Protein AF-A0A5P1MTC7-F1 (afdb_monomer)

Radius of gyration: 17.08 Å; Cα contacts (8 Å, |Δi|>4): 201; chains: 1; bounding box: 35×36×54 Å

Mean predicted aligned error: 10.96 Å

pLDDT: mean 74.89, std 21.52, range [29.27, 97.56]

Organism: Escherichia coli (NCBI:txid562)

Solvent-accessible surface area (backbone atoms only — not comparable to full-atom values): 10337 Å² total; per-residue (Å²): 132,69,76,85,72,58,90,72,77,79,77,76,75,80,77,74,74,86,70,92,63,76,66,84,73,60,46,14,69,51,43,12,50,48,49,44,59,60,69,80,57,57,71,72,37,13,51,59,51,17,61,50,28,29,61,11,26,75,40,97,74,34,45,43,80,46,44,58,65,59,52,14,62,78,65,77,42,55,48,72,57,51,52,50,31,56,50,49,36,34,62,55,47,45,30,42,80,50,90,54,66,43,101,81,72,43,71,81,45,48,33,35,29,59,26,70,67,43,53,46,55,51,50,54,46,50,52,54,28,50,80,69,74,50,70,89,84,56,93,41,73,68,52,49,50,48,43,45,52,50,50,50,44,44,56,71,79,48,77,78,46,83,58,74,80,69,82,80,80,78,78,78,87,128

InterPro domains:
  IPR060237 Phage P1 replication protein RepL [PF26868] (1-170)

Sequence (174 aa):
MSILNSVSVTFNTSEYKNNTEYHKKIKGHQLSFFARHSGLISPSHSAIIAEFANLAGATDEYMIRRSYADMSEITGRSISTVRRAFAEATKCGMLVKQHQVANNNAQVCNVYRFTTQFLHFIHVAMEIGGKQGIKFANATKLVKQLISKVRYFFETGNPLFKLNKSPMFKMNSQ

Nearest PDB structures (foldseek):
  3r0a-assembly1_A  TM=6.588E-01  e=2.468E-02  Methanosarcina mazei
  6pln-assembly2_B  TM=6.270E-01  e=3.962E-02  Pyrococcus furiosus
  6xjf-assembly3_C  TM=6.478E-01  e=6.034E-02  Pyrococcus furiosus DSM 3638
  5jbr-assembly1_B  TM=4.635E-01  e=2.742E-02  Beutenbergia cavernae DSM 12333
  6kf9-assembly1_G  TM=4.627E-01  e=1.021E-01  Thermococcus kodakarensis KOD1

Secondary structure (DSSP, 8-state):
--GGG-S-----GGG-S--TTGGGG--HHHHHHHHHHS-SS-HHHHHHHHHHHHHHTTSTT-EEEE-HHHHHHHHTS-HHHHHHHHHHHHHTTSEEEE--B-TTS-B-SEEEEE-HHHHHHHHHHHHHHHHTT--TTS--HHHHHHHHHHHHHHHHTS----------------

Foldseek 3Di:
DDPLPPPPPPPPCVVVPDDPPLLPPQALQLQLLCLQQLPQDDNVLSNLVSQQSSVLRVDSQSKDWAALVVSCVSVVHDSVSNVVSVVSCVQFQQKDWDQDAPPVRDRPTTMIHGHPVNSVLSSVLVVVCVVVVHDSPDPDPVSSSSSNVSSVCCVPVPPPGPSPDDPDPPPDDD

Structure (mmCIF, N/CA/C/O backbone):
data_AF-A0A5P1MTC7-F1
#
_entry.id   AF-A0A5P1MTC7-F1
#
loop_
_atom_site.group_PDB
_atom_site.id
_atom_site.type_symbol
_atom_site.label_atom_id
_atom_site.label_alt_id
_atom_site.label_comp_id
_atom_site.label_asym_id
_atom_site.label_entity_id
_atom_site.label_seq_id
_atom_site.pdbx_PDB_ins_code
_atom_site.Cartn_x
_atom_site.Cartn_y
_atom_site.Cartn_z
_atom_site.occupancy
_atom_site.B_iso_or_equiv
_atom_site.auth_seq_id
_atom_site.auth_comp_id
_atom_site.auth_asym_id
_atom_site.auth_atom_id
_atom_site.pdbx_PDB_model_num
ATOM 1 N N . MET A 1 1 ? -15.343 11.404 27.668 1.00 31.69 1 MET A N 1
ATOM 2 C CA . MET A 1 1 ? -14.473 10.220 27.849 1.00 31.69 1 MET A CA 1
ATOM 3 C C . MET A 1 1 ? -14.049 9.693 26.485 1.00 31.69 1 MET A C 1
ATOM 5 O O . MET A 1 1 ? -14.903 9.500 25.632 1.00 31.69 1 MET A O 1
ATOM 9 N N . SER A 1 2 ? -12.745 9.528 26.257 1.00 36.81 2 SER A N 1
ATOM 10 C CA . SER A 1 2 ? -12.176 9.049 24.989 1.00 36.81 2 SER A CA 1
ATOM 11 C C . SER A 1 2 ? -12.550 7.582 24.754 1.00 36.81 2 SER A C 1
ATOM 13 O O . SER A 1 2 ? -12.081 6.706 25.475 1.00 36.81 2 SER A O 1
ATOM 15 N N . ILE A 1 3 ? -13.367 7.306 23.734 1.00 44.78 3 ILE A N 1
ATOM 16 C CA . ILE A 1 3 ? -13.768 5.947 23.314 1.00 44.78 3 ILE A CA 1
ATOM 17 C C . ILE A 1 3 ? -12.534 5.073 22.994 1.00 44.78 3 ILE A C 1
ATOM 19 O O . ILE A 1 3 ? -12.562 3.854 23.167 1.00 44.78 3 ILE A O 1
ATOM 23 N N . LEU A 1 4 ? -11.402 5.698 22.641 1.00 43.25 4 LEU A N 1
ATOM 24 C CA . LEU A 1 4 ? -10.121 5.029 22.395 1.00 43.25 4 LEU A CA 1
ATOM 25 C C . LEU A 1 4 ? -9.470 4.442 23.663 1.00 43.25 4 LEU A C 1
ATOM 27 O O . LEU A 1 4 ? -8.648 3.532 23.526 1.00 43.25 4 LEU A O 1
ATOM 31 N N . ASN A 1 5 ? -9.858 4.898 24.863 1.00 42.09 5 ASN A N 1
ATOM 32 C CA . ASN A 1 5 ? -9.338 4.410 26.151 1.00 42.09 5 ASN A CA 1
ATOM 33 C C . ASN A 1 5 ? -10.073 3.168 26.677 1.00 42.09 5 ASN A C 1
ATOM 35 O O . ASN A 1 5 ? -9.661 2.609 27.690 1.00 42.09 5 ASN A O 1
ATOM 39 N N . SER A 1 6 ? -11.141 2.710 26.014 1.00 37.47 6 SER A N 1
ATOM 40 C CA . SER A 1 6 ? -11.764 1.439 26.382 1.00 37.47 6 SER A CA 1
ATOM 41 C C . SER A 1 6 ? -10.861 0.278 25.937 1.00 37.47 6 SER A C 1
ATOM 43 O O . SER A 1 6 ? -10.507 0.118 24.761 1.00 37.47 6 SER A O 1
ATOM 45 N N . VAL A 1 7 ? -10.424 -0.495 26.928 1.00 41.28 7 VAL A N 1
ATOM 46 C CA . VAL A 1 7 ? -9.544 -1.674 26.830 1.00 41.28 7 VAL A CA 1
ATOM 47 C C . VAL A 1 7 ? -10.284 -2.888 26.233 1.00 41.28 7 VAL A C 1
ATOM 49 O O . VAL A 1 7 ? -9.708 -3.946 26.030 1.00 41.28 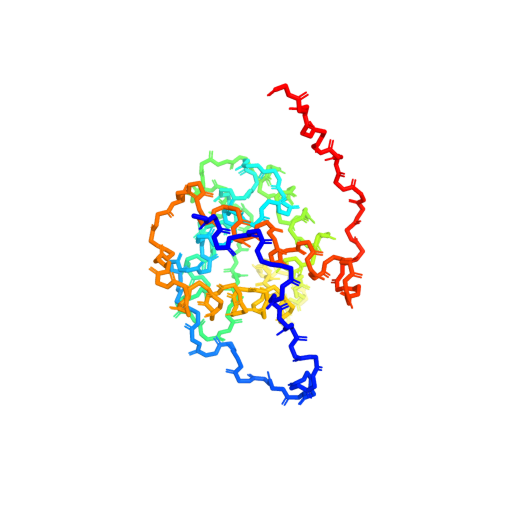7 VAL A O 1
ATOM 52 N N . SER A 1 8 ? -11.550 -2.730 25.859 1.00 39.06 8 SER A N 1
ATOM 53 C CA . SER A 1 8 ? -12.452 -3.801 25.442 1.00 39.06 8 SER A CA 1
ATOM 54 C C . SER A 1 8 ? -12.903 -3.661 23.984 1.00 39.06 8 SER A C 1
ATOM 56 O O . SER A 1 8 ? -14.081 -3.793 23.664 1.00 39.06 8 SER A O 1
ATOM 58 N N . VAL A 1 9 ? -11.965 -3.424 23.060 1.00 41.16 9 VAL A N 1
ATOM 59 C CA . VAL A 1 9 ? -12.200 -3.877 21.680 1.00 41.16 9 VAL A CA 1
ATOM 60 C C . VAL A 1 9 ? -11.910 -5.372 21.691 1.00 41.16 9 VAL A C 1
ATOM 62 O O . VAL A 1 9 ? -10.759 -5.784 21.596 1.00 41.16 9 VAL A O 1
ATOM 65 N N . THR A 1 10 ? -12.941 -6.184 21.911 1.00 37.94 10 THR A N 1
ATOM 66 C CA . THR A 1 10 ? -12.822 -7.642 21.863 1.00 37.94 10 THR A CA 1
ATOM 67 C C . THR A 1 10 ? -12.617 -8.050 20.409 1.00 37.94 10 THR A C 1
ATOM 69 O O . THR A 1 10 ? -13.547 -8.027 19.605 1.00 37.94 10 THR A O 1
ATOM 72 N N . PHE A 1 11 ? -11.378 -8.365 20.049 1.00 44.22 11 PHE A N 1
ATOM 73 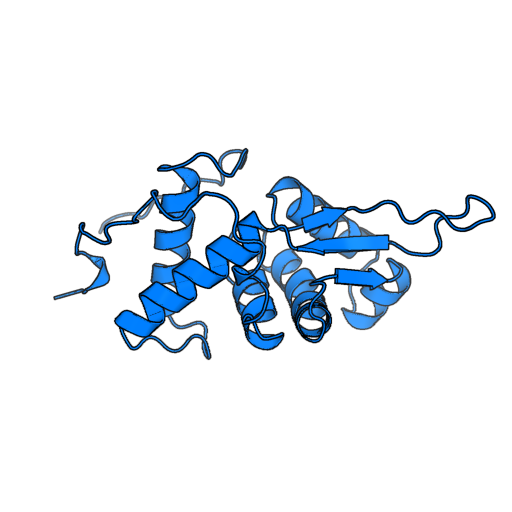C CA . PHE A 1 11 ? -11.039 -8.890 18.733 1.00 44.22 11 PHE A CA 1
ATOM 74 C C . PHE A 1 11 ? -11.400 -10.375 18.711 1.00 44.22 11 PHE A C 1
ATOM 76 O O . PHE A 1 11 ? -10.726 -11.192 19.339 1.00 44.22 11 PHE A O 1
ATOM 83 N N . ASN A 1 12 ? -12.508 -10.724 18.062 1.00 37.84 12 ASN A N 1
ATOM 84 C CA . ASN A 1 12 ? -13.019 -12.087 18.099 1.00 37.84 12 ASN A CA 1
ATOM 85 C C . ASN A 1 12 ? -12.238 -12.967 17.112 1.00 37.84 12 ASN A C 1
ATOM 87 O O . ASN A 1 12 ? -12.540 -12.979 15.926 1.00 37.84 12 ASN A O 1
ATOM 91 N N . THR A 1 13 ? -11.214 -13.678 17.596 1.00 42.62 13 THR A N 1
ATOM 92 C CA . THR A 1 13 ? -10.261 -14.476 16.796 1.00 42.62 13 THR A CA 1
ATOM 93 C C . THR A 1 13 ? -10.838 -15.748 16.156 1.00 42.62 13 THR A C 1
ATOM 95 O O . THR A 1 13 ? -10.126 -16.479 15.468 1.00 42.62 13 THR A O 1
ATOM 98 N N . SER A 1 14 ? -12.118 -16.046 16.372 1.00 38.94 14 SER A N 1
ATOM 99 C CA . SER A 1 14 ? -12.759 -17.312 15.996 1.00 38.94 14 SER A CA 1
ATOM 100 C C . SER A 1 14 ? -13.316 -17.357 14.566 1.00 38.94 14 SER A C 1
ATOM 102 O O . SER A 1 14 ? -13.457 -18.448 14.020 1.00 38.94 14 SER A O 1
ATOM 104 N N . GLU A 1 15 ? -13.524 -16.217 13.900 1.00 39.12 15 GLU A N 1
ATOM 105 C CA . GLU A 1 15 ? -13.929 -16.156 12.476 1.00 39.12 15 GLU A CA 1
ATOM 106 C C . GLU A 1 15 ? -12.750 -16.343 11.493 1.00 39.12 15 GLU A C 1
ATOM 108 O O . GLU A 1 15 ? -12.877 -16.188 10.282 1.00 39.12 15 GLU A O 1
ATOM 113 N N . TYR A 1 16 ? -11.567 -16.693 12.005 1.00 49.72 16 TYR A N 1
ATOM 114 C CA . TYR A 1 16 ? -10.282 -16.572 11.308 1.00 49.72 16 TYR A CA 1
ATOM 115 C C . TYR A 1 16 ? -9.959 -17.758 10.384 1.00 49.72 16 TYR A C 1
ATOM 117 O O . TYR A 1 16 ? -8.865 -17.830 9.819 1.00 49.72 16 TYR A O 1
ATOM 125 N N . LYS A 1 17 ? -10.891 -18.702 10.212 1.00 36.34 17 LYS A N 1
ATOM 126 C CA . LYS A 1 17 ? -10.721 -19.862 9.332 1.00 36.34 17 LYS A CA 1
ATOM 127 C C . LYS A 1 17 ? -11.484 -19.646 8.022 1.00 36.34 17 LYS A C 1
ATOM 129 O O . LYS A 1 17 ? -12.701 -19.738 7.989 1.00 36.34 17 LYS A O 1
ATOM 134 N N . ASN A 1 18 ? -10.725 -19.460 6.940 1.00 38.94 18 ASN A N 1
ATOM 135 C CA . ASN A 1 18 ? -11.135 -19.712 5.549 1.00 38.94 18 ASN A CA 1
ATOM 136 C C . ASN A 1 18 ? -12.100 -18.729 4.865 1.00 38.94 18 ASN A C 1
ATOM 138 O O . ASN A 1 18 ? -13.002 -19.178 4.170 1.00 38.94 18 ASN A O 1
ATOM 142 N N . ASN A 1 19 ? -11.879 -17.416 4.937 1.00 40.88 19 ASN A N 1
ATOM 143 C CA . ASN A 1 19 ? -12.666 -16.492 4.111 1.00 40.88 19 ASN A CA 1
ATOM 144 C C . ASN A 1 19 ? -11.799 -15.706 3.120 1.00 40.88 19 ASN A C 1
ATOM 146 O O . ASN A 1 19 ? -11.304 -14.612 3.380 1.00 40.88 19 ASN A O 1
ATOM 150 N N . THR A 1 20 ? -11.688 -16.273 1.920 1.00 49.16 20 THR A N 1
ATOM 151 C CA . THR A 1 20 ? -11.269 -15.623 0.665 1.00 49.16 20 THR A CA 1
ATOM 152 C C . THR A 1 20 ? -12.225 -14.511 0.197 1.00 49.16 20 THR A C 1
ATOM 154 O O . THR A 1 20 ? -12.017 -13.926 -0.864 1.00 49.16 20 THR A O 1
ATOM 157 N N . GLU A 1 21 ? -13.280 -14.195 0.958 1.00 51.03 21 GLU A N 1
ATOM 158 C CA . GLU A 1 21 ? -14.317 -13.227 0.575 1.00 51.03 21 GLU A CA 1
ATOM 159 C C . GLU A 1 21 ? -14.154 -11.815 1.157 1.00 51.03 21 GLU A C 1
ATOM 161 O O . GLU A 1 21 ? -14.746 -10.876 0.619 1.00 51.03 21 GLU A O 1
ATOM 166 N N . TYR A 1 22 ? -13.320 -11.603 2.185 1.00 52.34 22 TYR A N 1
ATOM 167 C CA . TYR A 1 22 ? -13.174 -10.274 2.815 1.00 52.34 22 TYR A CA 1
ATOM 168 C C . TYR A 1 22 ? -12.593 -9.205 1.880 1.00 5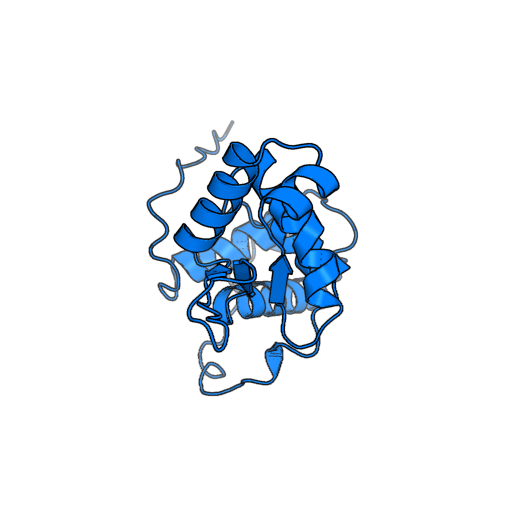2.34 22 TYR A C 1
ATOM 170 O O . TYR A 1 22 ? -12.693 -8.007 2.146 1.00 52.34 22 TYR A O 1
ATOM 178 N N . HIS A 1 23 ? -11.981 -9.637 0.779 1.00 53.94 23 HIS A N 1
ATOM 179 C CA . HIS A 1 23 ? -11.323 -8.764 -0.180 1.00 53.94 23 HIS A CA 1
ATOM 180 C C . HIS A 1 23 ? -12.343 -7.973 -1.007 1.00 53.94 23 HIS A C 1
ATOM 182 O O . HIS A 1 23 ? -12.056 -6.846 -1.353 1.00 53.94 23 HIS A O 1
ATOM 188 N N . LYS A 1 24 ? -13.570 -8.460 -1.245 1.00 55.94 24 LYS A N 1
ATOM 189 C CA . LYS A 1 24 ? -14.509 -7.868 -2.229 1.00 55.94 24 LYS A CA 1
ATOM 190 C C . LYS A 1 24 ? -15.146 -6.513 -1.845 1.00 55.94 24 LYS A C 1
ATOM 192 O O . LYS A 1 24 ? -16.137 -6.109 -2.447 1.00 55.94 24 LYS A O 1
ATOM 197 N N . LYS A 1 25 ? -14.649 -5.803 -0.824 1.00 73.50 25 LYS A N 1
ATOM 198 C CA . LYS A 1 25 ? -15.281 -4.566 -0.306 1.00 73.50 25 LYS A CA 1
ATOM 199 C C . LYS A 1 25 ? -14.345 -3.370 -0.106 1.00 73.50 25 LYS A C 1
ATOM 201 O O . LYS A 1 25 ? -14.836 -2.304 0.264 1.00 73.50 25 LYS A O 1
ATOM 206 N N . ILE A 1 26 ? -13.036 -3.499 -0.344 1.00 85.75 26 ILE A N 1
ATOM 207 C CA . ILE A 1 26 ? -12.096 -2.380 -0.157 1.00 85.75 26 ILE A CA 1
ATOM 208 C C . ILE A 1 26 ? -11.965 -1.615 -1.473 1.00 85.75 26 ILE A C 1
ATOM 210 O O . ILE A 1 26 ? -11.396 -2.113 -2.442 1.00 85.75 26 ILE A O 1
ATOM 214 N N . LYS A 1 27 ? -12.472 -0.383 -1.508 1.00 88.50 27 LYS A N 1
ATOM 215 C CA . LYS A 1 27 ? -12.374 0.494 -2.683 1.00 88.50 27 LYS A CA 1
ATOM 216 C C . LYS A 1 27 ? -10.942 1.014 -2.858 1.00 88.50 27 LYS A C 1
ATOM 218 O O . LYS A 1 27 ? -10.241 1.222 -1.869 1.00 88.50 27 LYS A O 1
ATOM 223 N N . GLY A 1 28 ? -10.546 1.334 -4.093 1.00 89.56 28 GLY A N 1
ATOM 224 C CA . GLY A 1 28 ? -9.228 1.910 -4.417 1.00 89.56 28 GLY A CA 1
ATOM 225 C C . GLY A 1 28 ? -8.784 3.044 -3.487 1.00 89.56 28 GLY A C 1
ATOM 226 O O . GLY A 1 28 ? -7.713 2.965 -2.885 1.00 89.56 28 GLY A O 1
ATOM 227 N N . HIS A 1 29 ? -9.639 4.044 -3.259 1.00 89.69 29 HIS A N 1
ATOM 228 C CA . HIS A 1 29 ? -9.301 5.160 -2.367 1.00 89.69 29 HIS A CA 1
ATOM 229 C C . HIS A 1 29 ? -9.079 4.725 -0.908 1.00 89.69 29 HIS A C 1
ATOM 231 O O . HIS A 1 29 ? -8.246 5.304 -0.217 1.00 89.69 29 HIS A O 1
ATOM 237 N N . GLN A 1 30 ? -9.781 3.688 -0.434 1.00 90.94 30 GLN A N 1
ATOM 238 C CA . GLN A 1 30 ? -9.589 3.134 0.909 1.00 90.94 30 GLN A CA 1
ATOM 2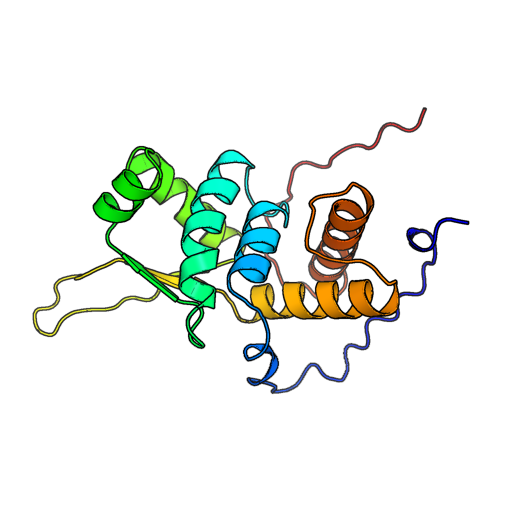39 C C . GLN A 1 30 ? -8.251 2.402 0.981 1.00 90.94 30 GLN A C 1
ATOM 241 O O . GLN A 1 30 ? -7.459 2.654 1.885 1.00 90.94 30 GLN A O 1
ATOM 246 N N . LEU A 1 31 ? -7.953 1.557 -0.008 1.00 92.69 31 LEU A N 1
ATOM 247 C CA . LEU A 1 31 ? -6.671 0.863 -0.078 1.00 92.69 31 LEU A CA 1
ATOM 248 C C . LEU A 1 31 ? -5.499 1.857 -0.128 1.00 92.69 31 LEU A C 1
ATOM 250 O O . LEU A 1 31 ? -4.528 1.704 0.611 1.00 92.69 31 LEU A O 1
ATOM 254 N N . SER A 1 32 ? -5.624 2.913 -0.935 1.00 94.06 32 SER A N 1
ATOM 255 C CA . SER A 1 32 ? -4.658 4.012 -1.017 1.00 94.06 32 SER A CA 1
ATOM 256 C C . SER A 1 32 ? -4.472 4.721 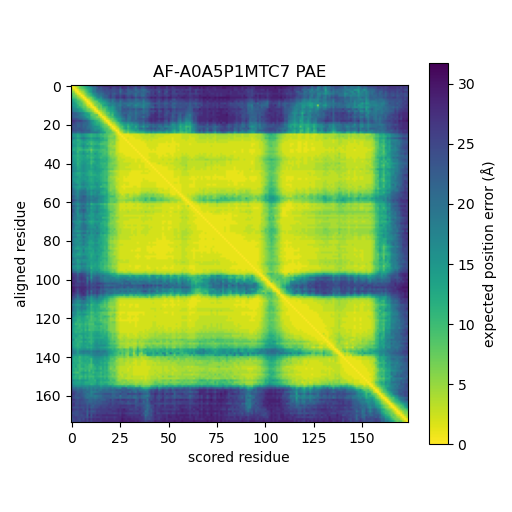0.322 1.00 94.06 32 SER A C 1
ATOM 258 O O . SER A 1 32 ? -3.343 4.876 0.796 1.00 94.06 32 SER A O 1
ATOM 260 N N . PHE A 1 33 ? -5.574 5.067 0.990 1.00 93.25 33 PHE A N 1
ATOM 261 C CA . PHE A 1 33 ? -5.550 5.711 2.297 1.00 93.25 33 PHE A CA 1
ATOM 262 C C . PHE A 1 33 ? -4.802 4.873 3.343 1.00 93.25 33 PHE A C 1
ATOM 264 O O . PHE A 1 33 ? -3.938 5.380 4.063 1.00 93.25 33 PHE A O 1
ATOM 271 N N . PHE A 1 34 ? -5.084 3.573 3.412 1.00 93.75 34 PHE A N 1
ATOM 272 C CA . PHE A 1 34 ? -4.416 2.682 4.358 1.00 93.75 34 PHE A CA 1
ATOM 273 C C . PHE A 1 34 ? -2.958 2.399 3.979 1.00 93.75 34 PHE A C 1
ATOM 275 O O . PHE A 1 34 ? -2.100 2.385 4.864 1.00 93.75 34 PHE A O 1
ATOM 282 N N . ALA A 1 35 ? -2.630 2.259 2.693 1.00 94.44 35 ALA A N 1
ATOM 283 C CA . ALA A 1 35 ? -1.240 2.172 2.241 1.00 94.44 35 ALA A CA 1
ATOM 284 C C . ALA A 1 35 ? -0.439 3.415 2.667 1.00 94.44 35 ALA A C 1
ATOM 286 O O . ALA A 1 35 ? 0.679 3.290 3.170 1.00 94.44 35 ALA A O 1
ATOM 287 N N . ARG A 1 36 ? -1.049 4.604 2.573 1.00 94.75 36 ARG A N 1
ATOM 288 C CA . ARG A 1 36 ? -0.457 5.887 2.974 1.00 94.75 36 ARG A CA 1
ATOM 289 C C . ARG A 1 36 ? -0.242 6.009 4.483 1.00 94.75 36 ARG A C 1
ATOM 291 O O . ARG A 1 36 ? 0.787 6.543 4.908 1.00 94.75 36 ARG A O 1
ATOM 298 N N . HIS A 1 37 ? -1.217 5.562 5.279 1.00 92.50 37 HIS A N 1
ATOM 299 C CA . HIS A 1 37 ? -1.333 5.908 6.702 1.00 92.50 37 HIS A CA 1
ATOM 300 C C . HIS A 1 37 ? -1.167 4.744 7.686 1.00 92.50 37 HIS A C 1
ATOM 302 O O . HIS A 1 37 ? -1.191 4.985 8.889 1.00 92.50 37 HIS A O 1
ATOM 308 N N . SER A 1 38 ? -0.934 3.516 7.216 1.00 90.06 38 SER A N 1
ATOM 309 C CA . SER A 1 38 ? -0.671 2.342 8.071 1.00 90.06 38 SER A CA 1
ATOM 310 C C . SER A 1 38 ? 0.535 2.508 9.007 1.00 90.06 38 SER A C 1
ATOM 312 O O . SER A 1 38 ? 0.624 1.851 10.042 1.00 90.06 38 SER A O 1
ATOM 314 N N . GLY A 1 39 ? 1.490 3.368 8.642 1.00 89.56 39 GLY A N 1
ATOM 315 C CA . GLY A 1 39 ? 2.736 3.572 9.382 1.00 89.56 39 GLY A CA 1
ATOM 316 C C . GLY A 1 39 ? 3.722 2.402 9.279 1.00 89.56 39 GLY A C 1
ATOM 317 O O . GLY A 1 39 ? 4.704 2.387 10.018 1.00 89.56 39 GLY A O 1
ATOM 318 N N . LEU A 1 40 ? 3.462 1.419 8.408 1.00 88.75 40 LEU A N 1
ATOM 319 C CA . LEU A 1 40 ? 4.315 0.236 8.225 1.00 88.75 40 LEU A CA 1
ATOM 320 C C . LEU A 1 40 ? 5.641 0.552 7.524 1.00 88.75 40 LEU A C 1
ATOM 322 O O . LEU A 1 40 ? 6.615 -0.169 7.715 1.00 88.75 40 LEU A O 1
ATOM 326 N N . ILE A 1 41 ? 5.658 1.605 6.705 1.00 92.69 41 ILE A N 1
ATOM 327 C CA . ILE A 1 41 ? 6.822 2.068 5.945 1.00 92.69 41 ILE A CA 1
ATOM 328 C C . ILE A 1 41 ? 6.944 3.592 6.037 1.00 92.69 41 ILE A C 1
ATOM 330 O O . ILE A 1 41 ? 5.997 4.273 6.447 1.00 92.69 41 ILE A O 1
ATOM 334 N N . SER A 1 42 ? 8.102 4.134 5.651 1.00 92.69 42 SER A N 1
ATOM 335 C CA . SER A 1 42 ? 8.361 5.582 5.718 1.00 92.69 42 SER A CA 1
ATOM 336 C C . SER A 1 42 ? 7.313 6.429 4.964 1.00 92.69 42 SER A C 1
ATOM 338 O O . SER A 1 42 ? 6.776 5.979 3.947 1.00 92.69 42 SER A O 1
ATOM 340 N N . PRO A 1 43 ? 7.036 7.682 5.386 1.00 92.25 43 PRO A N 1
ATOM 341 C CA . PRO A 1 43 ? 6.060 8.538 4.708 1.00 92.25 43 PRO A CA 1
ATOM 342 C C . PRO A 1 43 ? 6.371 8.808 3.233 1.00 92.25 43 PRO A C 1
ATOM 344 O O . PRO A 1 43 ? 5.459 9.022 2.446 1.00 92.25 43 PRO A O 1
ATOM 347 N N . SER A 1 44 ? 7.633 8.826 2.809 1.00 93.62 44 SER A N 1
ATOM 348 C CA . SER A 1 44 ? 7.959 8.994 1.388 1.00 93.62 44 SER A CA 1
ATOM 349 C C . SER A 1 44 ? 7.598 7.739 0.589 1.00 93.62 44 SER A C 1
ATOM 351 O O . SER A 1 44 ? 6.942 7.834 -0.447 1.00 93.62 44 SER A O 1
ATOM 353 N N . HIS A 1 45 ? 7.955 6.557 1.096 1.00 96.31 45 HIS A N 1
ATOM 354 C CA . HIS A 1 45 ? 7.656 5.284 0.443 1.00 96.31 45 HIS A CA 1
ATOM 355 C C . HIS A 1 45 ? 6.161 4.955 0.474 1.00 96.31 45 HIS A C 1
ATOM 357 O O . HIS A 1 45 ? 5.628 4.468 -0.520 1.00 96.31 45 HIS A O 1
ATOM 363 N N . SER A 1 46 ? 5.454 5.299 1.553 1.00 95.69 46 SER A N 1
ATOM 364 C CA . SER A 1 46 ? 4.003 5.114 1.638 1.00 95.69 46 SER A CA 1
ATOM 365 C C . SER A 1 46 ? 3.247 5.947 0.605 1.00 95.69 46 SER A C 1
ATOM 367 O O . SER A 1 46 ? 2.199 5.516 0.140 1.00 95.69 46 SER A O 1
ATOM 369 N N . ALA A 1 47 ? 3.781 7.110 0.204 1.00 95.06 47 ALA A N 1
ATOM 370 C CA . ALA A 1 47 ? 3.203 7.929 -0.866 1.00 95.06 47 ALA A CA 1
ATOM 371 C C . ALA A 1 47 ? 3.227 7.187 -2.206 1.00 95.06 47 ALA A C 1
ATOM 373 O O . ALA A 1 47 ? 2.224 7.145 -2.906 1.00 95.06 47 ALA A O 1
ATOM 374 N N . ILE A 1 48 ? 4.369 6.565 -2.517 1.00 97.06 48 ILE A N 1
ATOM 375 C CA . ILE A 1 48 ? 4.575 5.799 -3.750 1.00 97.06 48 ILE A CA 1
ATOM 376 C C . ILE A 1 48 ? 3.601 4.621 -3.789 1.00 97.06 48 ILE A C 1
ATOM 378 O O . ILE A 1 48 ? 2.910 4.433 -4.782 1.00 97.06 48 ILE A O 1
ATOM 382 N N . ILE A 1 49 ? 3.502 3.846 -2.703 1.00 97.44 49 ILE A N 1
ATOM 383 C CA . ILE A 1 49 ? 2.593 2.691 -2.670 1.00 97.44 49 ILE A CA 1
ATOM 384 C C . ILE A 1 49 ? 1.125 3.128 -2.735 1.00 97.44 49 ILE A C 1
ATOM 386 O O . ILE A 1 49 ? 0.336 2.469 -3.405 1.00 97.44 49 ILE A O 1
ATOM 390 N N . ALA A 1 50 ? 0.757 4.238 -2.089 1.00 95.50 50 ALA A N 1
ATOM 391 C CA . ALA A 1 50 ? -0.609 4.759 -2.102 1.00 95.50 50 ALA A CA 1
ATOM 392 C C . ALA A 1 50 ? -1.099 5.134 -3.511 1.00 95.50 50 ALA A C 1
ATOM 394 O O . ALA A 1 50 ? -2.274 4.916 -3.817 1.00 95.50 50 ALA A O 1
ATOM 395 N N . GLU A 1 51 ? -0.210 5.634 -4.371 1.00 94.69 51 GLU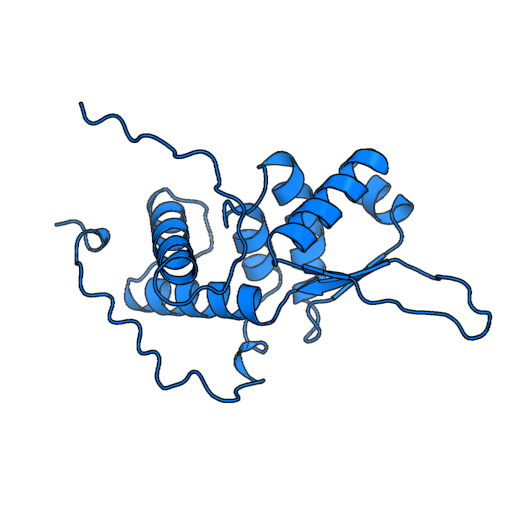 A N 1
ATOM 396 C CA . GLU A 1 51 ? -0.534 5.953 -5.766 1.00 94.69 51 GLU A CA 1
ATOM 397 C C . GLU A 1 51 ? -1.004 4.699 -6.520 1.00 94.69 51 GLU A C 1
ATOM 399 O O . GLU A 1 51 ? -2.089 4.651 -7.100 1.00 94.69 51 GLU A O 1
ATOM 404 N N . PHE A 1 52 ? -0.235 3.613 -6.413 1.00 94.62 52 PHE A N 1
ATOM 405 C CA . PHE A 1 52 ? -0.554 2.352 -7.087 1.00 94.62 52 PHE A CA 1
ATOM 406 C C . PHE A 1 52 ? -1.655 1.550 -6.390 1.00 94.62 52 PHE A C 1
ATOM 408 O O . PHE A 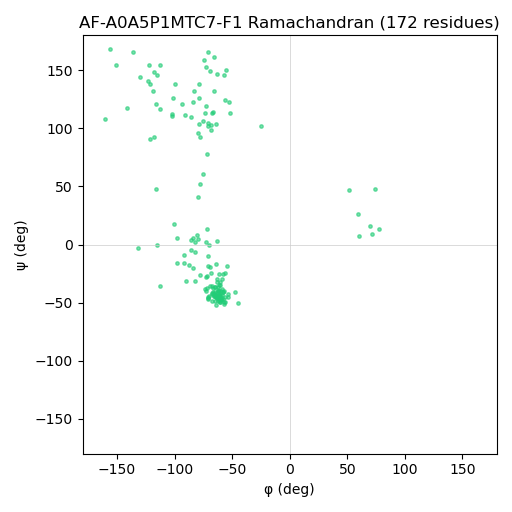1 52 ? -2.369 0.791 -7.040 1.00 94.62 52 PHE A O 1
ATOM 415 N N . ALA A 1 53 ? -1.824 1.728 -5.082 1.00 93.94 53 ALA A N 1
ATOM 416 C CA . ALA A 1 53 ? -2.894 1.129 -4.296 1.00 93.94 53 ALA A CA 1
ATOM 417 C C . ALA A 1 53 ? -4.284 1.551 -4.789 1.00 93.94 53 ALA A C 1
ATOM 419 O O . ALA A 1 53 ? -5.189 0.719 -4.853 1.00 93.94 53 ALA A O 1
ATOM 420 N N . ASN A 1 54 ? -4.447 2.823 -5.173 1.00 90.75 54 ASN A N 1
ATOM 421 C CA . ASN A 1 54 ? -5.717 3.317 -5.698 1.00 90.75 54 ASN A CA 1
ATOM 422 C C . ASN A 1 54 ? -6.114 2.581 -6.984 1.00 90.75 54 ASN A C 1
ATOM 424 O O . ASN A 1 54 ? -7.246 2.120 -7.114 1.00 90.75 54 ASN A O 1
ATOM 428 N N . LEU A 1 55 ? -5.149 2.412 -7.892 1.00 86.75 55 LEU A N 1
ATOM 429 C CA . LEU A 1 55 ? -5.331 1.692 -9.153 1.00 86.75 55 LEU A CA 1
ATOM 430 C C . LEU A 1 55 ? -5.558 0.193 -8.925 1.00 86.75 55 LEU A C 1
ATOM 432 O O . LEU A 1 55 ? -6.444 -0.399 -9.532 1.00 86.75 55 LEU A O 1
ATOM 436 N N . ALA A 1 56 ? -4.797 -0.417 -8.015 1.00 87.31 56 ALA A N 1
ATOM 437 C CA . ALA A 1 56 ? -4.928 -1.834 -7.690 1.00 87.31 56 ALA A CA 1
ATOM 438 C C . ALA A 1 56 ? -6.309 -2.166 -7.107 1.00 87.31 56 ALA A C 1
ATOM 440 O O . ALA A 1 56 ? -6.891 -3.186 -7.466 1.00 87.31 56 ALA A O 1
ATOM 441 N N . GLY A 1 57 ? -6.853 -1.300 -6.245 1.00 81.25 57 GLY A N 1
ATOM 442 C CA . GLY A 1 57 ? -8.186 -1.469 -5.657 1.00 81.25 57 GLY A CA 1
ATOM 443 C C . GLY A 1 57 ? -9.349 -1.065 -6.568 1.00 81.25 57 GLY A C 1
ATOM 444 O O . GLY A 1 57 ? -10.491 -1.074 -6.113 1.00 81.25 57 GLY A O 1
ATOM 445 N N . ALA A 1 58 ? -9.082 -0.699 -7.827 1.00 75.44 58 ALA A N 1
ATOM 446 C CA . ALA A 1 58 ? -10.091 -0.682 -8.889 1.00 75.44 58 ALA A CA 1
ATOM 447 C C . ALA A 1 58 ? -10.300 -2.078 -9.514 1.00 75.44 58 ALA A C 1
ATOM 449 O O . ALA A 1 58 ? -11.191 -2.253 -10.339 1.00 75.44 58 ALA A O 1
ATOM 450 N N . THR A 1 59 ? -9.483 -3.061 -9.119 1.00 73.44 59 THR A N 1
ATOM 451 C CA . THR A 1 59 ? -9.589 -4.467 -9.525 1.00 73.44 59 THR A CA 1
ATOM 452 C C . THR A 1 59 ? -9.847 -5.341 -8.302 1.00 73.44 59 THR A C 1
ATOM 454 O O . THR A 1 59 ? -9.323 -5.061 -7.223 1.00 73.44 59 THR A O 1
ATOM 457 N N . ASP A 1 60 ? -10.569 -6.447 -8.476 1.00 71.50 60 ASP A N 1
ATOM 458 C CA . ASP A 1 60 ? -10.791 -7.420 -7.395 1.00 71.50 60 ASP A CA 1
ATOM 459 C C . ASP A 1 60 ? -9.522 -8.222 -7.039 1.00 71.50 60 ASP A C 1
ATOM 461 O O . ASP A 1 60 ? -9.481 -8.940 -6.040 1.00 71.50 60 ASP A O 1
ATOM 465 N N . GLU A 1 61 ? -8.459 -8.108 -7.846 1.00 79.06 61 GLU A N 1
ATOM 466 C CA . GLU A 1 61 ? -7.200 -8.824 -7.628 1.00 79.06 61 GLU A CA 1
ATOM 467 C C . GLU A 1 61 ? -6.260 -8.114 -6.646 1.00 79.06 61 GLU A C 1
ATOM 469 O O . GLU A 1 61 ? -5.350 -8.754 -6.112 1.00 79.06 61 GLU A O 1
ATOM 474 N N . TYR A 1 62 ? -6.447 -6.807 -6.418 1.00 88.81 62 TYR A N 1
ATOM 475 C CA . TYR A 1 62 ? -5.537 -5.972 -5.625 1.00 88.81 62 TYR A CA 1
ATOM 476 C C . TYR A 1 62 ? -4.074 -6.092 -6.080 1.00 88.81 62 TYR A C 1
ATOM 478 O O . TYR A 1 62 ? -3.152 -6.275 -5.275 1.00 88.81 62 TYR A O 1
ATOM 486 N N . MET A 1 63 ? -3.861 -6.009 -7.396 1.00 89.25 63 MET A N 1
ATOM 487 C CA . MET A 1 63 ? -2.559 -6.205 -8.030 1.00 89.25 63 MET A CA 1
ATOM 488 C C . MET A 1 63 ? -2.025 -4.946 -8.707 1.00 89.25 63 MET A C 1
ATOM 490 O O . MET A 1 63 ? -2.755 -4.163 -9.306 1.00 89.25 63 MET A O 1
ATOM 494 N N . ILE A 1 64 ? -0.705 -4.800 -8.660 1.00 91.25 64 ILE A N 1
ATOM 495 C CA . ILE A 1 64 ? 0.067 -3.784 -9.365 1.00 91.25 64 ILE A CA 1
ATOM 496 C C . ILE A 1 64 ? 0.910 -4.514 -10.410 1.00 91.25 64 ILE A C 1
ATOM 498 O O . ILE A 1 64 ? 1.774 -5.315 -10.053 1.00 91.25 64 ILE A O 1
ATOM 502 N N . ARG A 1 65 ? 0.662 -4.237 -11.694 1.00 88.81 65 ARG A N 1
ATOM 503 C CA . ARG A 1 65 ? 1.378 -4.822 -12.842 1.00 88.81 65 ARG A CA 1
ATOM 504 C C . ARG A 1 65 ? 2.018 -3.706 -13.665 1.00 88.81 65 ARG A C 1
ATOM 506 O O . ARG A 1 65 ? 1.358 -3.126 -14.522 1.00 88.81 65 ARG A O 1
ATOM 513 N N . ARG A 1 66 ? 3.265 -3.342 -13.353 1.00 88.69 66 ARG A N 1
ATOM 514 C CA . ARG A 1 66 ? 3.977 -2.217 -13.999 1.00 88.69 66 ARG A CA 1
ATOM 515 C C . ARG A 1 66 ? 5.490 -2.432 -14.017 1.00 88.69 66 ARG A C 1
ATOM 517 O O . ARG A 1 66 ? 6.042 -3.141 -13.168 1.00 88.69 66 ARG A O 1
ATOM 524 N N . SER A 1 67 ? 6.176 -1.811 -14.973 1.00 89.38 67 SER A N 1
ATOM 525 C CA . SER A 1 67 ? 7.638 -1.712 -14.942 1.00 89.38 67 SER A CA 1
ATOM 526 C C . SER A 1 67 ? 8.078 -0.680 -13.887 1.00 89.38 67 SER A C 1
ATOM 528 O O . SER A 1 67 ? 7.295 0.184 -13.491 1.00 89.38 67 SER A O 1
ATOM 530 N N . TYR A 1 68 ? 9.326 -0.739 -13.405 1.00 92.00 68 TYR A N 1
ATOM 531 C CA . TYR A 1 68 ? 9.819 0.326 -12.518 1.00 92.00 68 TYR A CA 1
ATOM 532 C C . TYR A 1 68 ? 9.999 1.666 -13.241 1.00 92.00 68 TYR A C 1
ATOM 534 O O . TYR A 1 68 ? 9.969 2.696 -12.573 1.00 92.00 68 TYR A O 1
ATOM 542 N N . ALA A 1 69 ? 10.194 1.653 -14.564 1.00 91.00 69 ALA A N 1
ATOM 543 C CA . ALA A 1 69 ? 10.277 2.868 -15.366 1.00 91.00 69 ALA A CA 1
ATOM 544 C C . ALA A 1 69 ? 8.914 3.577 -15.388 1.00 91.00 69 ALA A C 1
ATOM 546 O O . ALA A 1 69 ? 8.839 4.737 -14.999 1.00 91.00 69 ALA A O 1
ATOM 547 N N . ASP A 1 70 ? 7.830 2.845 -15.664 1.00 91.31 70 ASP A N 1
ATOM 548 C CA . ASP A 1 70 ? 6.468 3.400 -15.647 1.00 91.31 70 ASP A CA 1
ATOM 549 C C . ASP A 1 70 ? 6.124 3.942 -14.254 1.00 91.31 70 ASP A C 1
ATOM 551 O O . ASP A 1 70 ? 5.571 5.027 -14.096 1.00 91.31 70 ASP A O 1
ATOM 555 N N . MET A 1 71 ? 6.468 3.187 -13.202 1.00 93.56 71 MET A N 1
ATOM 556 C CA . MET A 1 71 ? 6.209 3.620 -11.829 1.00 93.56 71 MET A CA 1
ATOM 557 C C . MET A 1 71 ? 7.007 4.881 -11.459 1.00 93.56 71 MET A C 1
ATOM 559 O O . MET A 1 71 ? 6.528 5.724 -10.697 1.00 93.56 71 MET A O 1
ATOM 563 N N . SER A 1 72 ? 8.239 4.989 -11.962 1.00 95.06 72 SER A N 1
ATOM 564 C CA . SER A 1 72 ? 9.119 6.146 -11.783 1.00 95.06 72 SER A CA 1
ATOM 565 C C . SER A 1 72 ? 8.523 7.391 -12.434 1.00 95.06 72 SER A C 1
ATOM 567 O O . SER A 1 72 ? 8.470 8.436 -11.787 1.00 95.06 72 SER A O 1
ATOM 569 N N . GLU A 1 73 ? 8.006 7.249 -13.652 1.00 95.75 73 GLU A N 1
ATOM 570 C CA . GLU A 1 73 ? 7.351 8.317 -14.406 1.00 95.75 73 GLU A CA 1
ATOM 571 C C . GLU A 1 73 ? 6.075 8.801 -13.706 1.00 95.75 73 GLU A C 1
ATOM 573 O O . GLU A 1 73 ? 5.968 9.982 -13.384 1.00 95.75 73 GLU A O 1
ATOM 578 N N . ILE A 1 74 ? 5.169 7.882 -13.350 1.00 93.75 74 ILE A N 1
ATOM 579 C CA . ILE A 1 74 ? 3.893 8.201 -12.680 1.00 93.75 74 ILE A CA 1
ATOM 580 C C . ILE A 1 74 ? 4.114 8.959 -11.367 1.00 93.75 74 ILE A C 1
ATOM 582 O O . ILE A 1 74 ? 3.375 9.882 -11.037 1.00 93.75 74 ILE A O 1
ATOM 586 N N . THR A 1 75 ? 5.127 8.565 -10.593 1.00 94.44 75 THR A N 1
ATOM 587 C CA . THR A 1 75 ? 5.366 9.151 -9.266 1.00 94.44 75 THR A CA 1
ATOM 588 C C . THR A 1 75 ? 6.321 10.343 -9.277 1.00 94.44 75 THR A C 1
ATOM 590 O O . THR A 1 75 ? 6.502 10.978 -8.233 1.00 94.44 75 THR A O 1
ATOM 593 N N . GLY A 1 76 ? 6.981 10.625 -10.406 1.00 95.25 76 GLY A N 1
ATOM 594 C CA . GLY A 1 76 ? 8.064 11.609 -10.493 1.00 95.25 76 GLY A CA 1
ATOM 595 C C . GLY A 1 76 ? 9.253 11.288 -9.575 1.00 95.25 76 GLY A C 1
ATOM 596 O O . GLY A 1 76 ? 9.950 12.189 -9.104 1.00 95.25 76 GLY A O 1
ATOM 597 N N . ARG A 1 77 ? 9.468 10.009 -9.237 1.00 96.31 77 ARG A N 1
ATOM 598 C CA . ARG A 1 77 ? 10.558 9.541 -8.359 1.00 96.31 77 ARG A CA 1
ATOM 599 C C . ARG A 1 77 ? 11.549 8.721 -9.154 1.00 96.31 77 ARG A C 1
ATOM 601 O O . ARG A 1 77 ? 11.172 8.085 -10.123 1.00 96.31 77 ARG A O 1
ATOM 608 N N . SER A 1 78 ? 12.802 8.651 -8.710 1.00 97.19 78 SER A N 1
ATOM 609 C CA . SER A 1 78 ? 13.784 7.781 -9.361 1.00 97.19 78 SER A CA 1
ATOM 610 C C . SER A 1 78 ? 13.396 6.300 -9.253 1.00 97.19 78 SER A C 1
ATOM 612 O O . SER A 1 78 ? 12.894 5.852 -8.217 1.00 97.19 78 SER A O 1
ATOM 614 N N . ILE A 1 79 ? 13.732 5.512 -10.280 1.00 95.75 79 ILE A N 1
ATOM 615 C CA . ILE A 1 79 ? 13.597 4.042 -10.294 1.00 95.75 79 ILE A CA 1
ATOM 616 C C . ILE A 1 79 ? 14.164 3.412 -9.012 1.00 95.75 79 ILE A C 1
ATOM 618 O O . ILE A 1 79 ? 13.572 2.501 -8.430 1.00 95.75 79 ILE A O 1
ATOM 622 N N . SER A 1 80 ? 15.307 3.912 -8.531 1.00 96.75 80 SER A N 1
ATOM 623 C CA . SER A 1 80 ? 15.946 3.409 -7.314 1.00 96.75 80 SER A CA 1
ATOM 624 C C . SER A 1 80 ? 15.108 3.655 -6.056 1.00 96.75 80 SER A C 1
ATOM 626 O O . SER A 1 80 ? 15.068 2.782 -5.189 1.00 96.75 80 SER A O 1
ATOM 628 N N . THR A 1 81 ? 14.412 4.790 -5.967 1.00 97.19 81 THR A N 1
ATOM 629 C CA . THR A 1 81 ? 13.497 5.113 -4.861 1.00 97.19 81 THR A CA 1
ATOM 630 C C . THR A 1 81 ? 12.244 4.248 -4.922 1.00 97.19 81 THR A C 1
ATOM 632 O O . THR A 1 81 ? 11.865 3.652 -3.914 1.00 97.19 81 THR A O 1
ATOM 635 N N . VAL A 1 82 ? 11.647 4.098 -6.109 1.00 97.19 82 VAL A N 1
ATOM 636 C CA . VAL A 1 82 ? 10.487 3.217 -6.316 1.00 97.19 82 VAL A CA 1
ATOM 637 C C . VAL A 1 82 ? 10.825 1.788 -5.892 1.00 97.19 82 VAL A C 1
ATOM 639 O O . VAL A 1 82 ? 10.121 1.196 -5.075 1.00 97.19 82 VAL A O 1
ATOM 642 N N . ARG A 1 83 ? 11.955 1.245 -6.359 1.00 95.50 83 ARG A N 1
ATOM 643 C CA . ARG A 1 83 ? 12.393 -0.110 -6.002 1.00 95.50 83 ARG A CA 1
ATOM 644 C C . ARG A 1 83 ? 12.550 -0.295 -4.490 1.00 95.50 83 ARG A C 1
ATOM 646 O O . ARG A 1 83 ? 12.154 -1.334 -3.968 1.00 95.50 83 ARG A O 1
ATOM 653 N N . ARG A 1 84 ? 13.100 0.699 -3.778 1.00 97.44 84 ARG A N 1
ATOM 654 C CA . ARG A 1 84 ? 13.218 0.659 -2.308 1.00 97.44 84 ARG A CA 1
ATOM 655 C C . ARG A 1 84 ? 11.850 0.657 -1.630 1.00 97.44 84 ARG A C 1
ATOM 657 O O . ARG A 1 84 ? 11.652 -0.148 -0.727 1.00 97.44 84 ARG A O 1
ATOM 664 N N . ALA A 1 85 ? 10.912 1.485 -2.089 1.00 97.56 85 ALA A N 1
ATOM 665 C CA . ALA A 1 85 ? 9.561 1.532 -1.534 1.00 97.56 85 ALA A CA 1
ATOM 666 C C . ALA A 1 85 ? 8.842 0.179 -1.656 1.00 97.56 85 ALA A C 1
ATOM 668 O O . ALA A 1 85 ? 8.312 -0.331 -0.670 1.00 97.56 85 ALA A O 1
ATOM 669 N N . PHE A 1 86 ? 8.893 -0.450 -2.835 1.00 96.50 86 PHE A N 1
ATOM 670 C CA . PHE A 1 86 ? 8.293 -1.770 -3.057 1.00 96.50 86 PHE A CA 1
ATOM 671 C C . PHE A 1 86 ? 9.006 -2.889 -2.284 1.00 96.50 86 PHE A C 1
ATOM 673 O O . PHE A 1 86 ? 8.353 -3.808 -1.783 1.00 96.50 86 PHE A O 1
ATOM 680 N N . ALA A 1 87 ? 10.332 -2.813 -2.136 1.00 95.25 87 ALA A N 1
ATOM 681 C CA . ALA A 1 87 ? 11.083 -3.750 -1.304 1.00 95.25 87 ALA A CA 1
ATOM 682 C C . ALA A 1 87 ? 10.705 -3.627 0.183 1.00 95.25 87 ALA A C 1
ATOM 684 O O . ALA A 1 87 ? 10.501 -4.643 0.843 1.00 95.25 87 ALA A O 1
ATOM 685 N N . GLU A 1 88 ? 1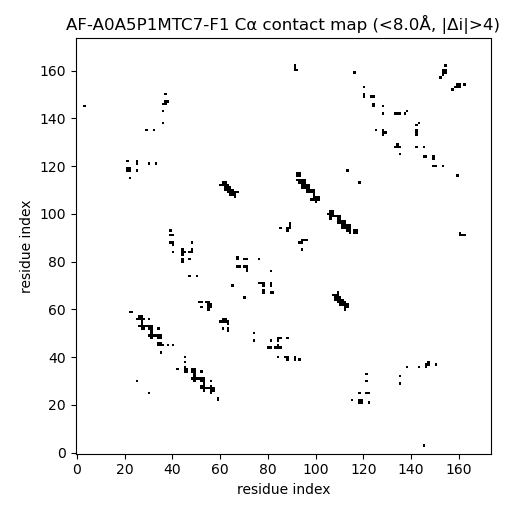0.559 -2.406 0.705 1.00 95.44 88 GLU A N 1
ATOM 686 C CA . GLU A 1 88 ? 10.141 -2.165 2.091 1.00 95.44 88 GLU A CA 1
ATOM 687 C C . GLU A 1 88 ? 8.700 -2.630 2.333 1.00 95.44 88 GLU A C 1
ATOM 689 O O . GLU A 1 88 ? 8.449 -3.343 3.303 1.00 95.44 88 GLU A O 1
ATOM 694 N N . ALA A 1 89 ? 7.784 -2.327 1.406 1.00 95.12 89 ALA A N 1
ATOM 695 C CA . ALA A 1 89 ? 6.400 -2.799 1.450 1.00 95.12 89 ALA A CA 1
ATOM 696 C C . ALA A 1 89 ? 6.302 -4.335 1.412 1.00 95.12 89 ALA A C 1
ATOM 698 O O . ALA A 1 89 ? 5.449 -4.927 2.070 1.00 95.12 89 ALA A O 1
ATOM 699 N N . THR A 1 90 ? 7.200 -4.999 0.681 1.00 94.31 90 THR A N 1
ATOM 700 C CA . THR A 1 90 ? 7.285 -6.467 0.690 1.00 94.31 90 THR A CA 1
ATOM 701 C C . THR A 1 90 ? 7.829 -6.978 2.025 1.00 94.31 90 THR A C 1
ATOM 703 O O . THR A 1 90 ? 7.281 -7.902 2.619 1.00 94.31 90 THR A O 1
ATOM 706 N N . LYS A 1 91 ? 8.885 -6.342 2.545 1.00 91.88 91 LYS A N 1
ATOM 707 C CA . LYS A 1 91 ? 9.535 -6.722 3.806 1.00 91.88 91 LYS A CA 1
ATOM 708 C C . LYS A 1 91 ? 8.601 -6.610 5.014 1.00 91.88 91 LYS A C 1
ATOM 710 O O . LYS A 1 91 ? 8.694 -7.435 5.916 1.00 91.88 91 LYS A O 1
ATOM 715 N N . CYS A 1 92 ? 7.720 -5.611 5.044 1.00 87.06 92 CYS A N 1
ATOM 716 C CA . CYS A 1 92 ? 6.744 -5.437 6.122 1.00 87.06 92 CYS A CA 1
ATOM 717 C C . CYS A 1 92 ? 5.445 -6.236 5.918 1.00 87.06 92 CYS A C 1
ATOM 719 O O . CYS A 1 92 ? 4.528 -6.108 6.724 1.00 87.06 92 CYS A O 1
ATOM 721 N N . GLY A 1 93 ? 5.351 -7.052 4.862 1.00 87.94 93 GLY A N 1
ATOM 722 C CA . GLY A 1 93 ? 4.187 -7.896 4.596 1.00 87.94 93 GLY A CA 1
ATOM 723 C C . GLY A 1 93 ? 2.979 -7.160 4.012 1.00 87.94 93 GLY A C 1
ATOM 724 O O . GLY A 1 93 ? 1.895 -7.734 3.974 1.00 87.94 93 GLY A O 1
ATOM 725 N N . MET A 1 94 ? 3.131 -5.916 3.542 1.00 93.81 94 MET A N 1
ATOM 726 C CA . MET A 1 94 ? 2.066 -5.187 2.834 1.00 93.81 94 MET A CA 1
ATOM 727 C C . MET A 1 94 ? 1.843 -5.750 1.424 1.00 93.81 94 MET A C 1
ATOM 729 O O . MET A 1 94 ? 0.703 -5.884 0.978 1.00 93.81 94 MET A O 1
ATOM 733 N N . LEU A 1 95 ? 2.932 -6.097 0.734 1.00 93.75 95 LEU A N 1
ATOM 734 C CA . LEU A 1 95 ? 2.920 -6.654 -0.618 1.00 93.75 95 LEU A CA 1
ATOM 735 C C . LEU A 1 95 ? 3.608 -8.020 -0.663 1.00 93.75 95 LEU A C 1
ATOM 737 O O . LEU A 1 95 ? 4.522 -8.302 0.107 1.00 93.75 95 LEU A O 1
ATOM 741 N N . VAL A 1 96 ? 3.223 -8.837 -1.637 1.00 90.50 96 VAL A N 1
ATOM 742 C CA . VAL A 1 96 ? 4.001 -9.989 -2.097 1.00 90.50 96 VAL A CA 1
ATOM 743 C C . VAL A 1 96 ? 4.362 -9.787 -3.563 1.00 90.50 96 VAL A C 1
ATOM 745 O O . VAL A 1 96 ? 3.512 -9.416 -4.377 1.00 90.50 96 VAL A O 1
ATOM 748 N N . LYS A 1 97 ? 5.635 -10.005 -3.908 1.00 89.44 97 LYS A N 1
ATOM 749 C CA . LYS A 1 97 ? 6.079 -10.005 -5.303 1.00 89.44 97 LYS A CA 1
ATOM 750 C C . LYS A 1 97 ? 5.697 -11.339 -5.939 1.00 89.44 97 LYS A C 1
ATOM 752 O O . LYS A 1 97 ? 6.058 -12.391 -5.422 1.00 89.44 97 LYS A O 1
ATOM 757 N N . GLN A 1 98 ? 4.995 -11.291 -7.061 1.00 81.50 98 GLN A N 1
ATOM 758 C CA . GLN A 1 98 ? 4.729 -12.455 -7.895 1.00 81.50 98 GLN A CA 1
ATOM 759 C C . GLN A 1 98 ? 5.699 -12.460 -9.077 1.00 81.50 98 GLN A C 1
ATOM 761 O O . GLN A 1 98 ? 5.980 -11.422 -9.683 1.00 81.50 98 GLN A O 1
ATOM 766 N N . HIS A 1 99 ? 6.224 -13.636 -9.403 1.00 65.31 99 HIS A N 1
ATOM 767 C CA . HIS A 1 99 ? 6.998 -13.830 -10.620 1.00 65.31 99 HIS A CA 1
ATOM 768 C C . HIS A 1 99 ? 6.028 -14.133 -11.759 1.00 65.31 99 HIS A C 1
ATOM 770 O O . HIS A 1 99 ? 5.420 -15.197 -11.783 1.00 65.31 99 HIS A O 1
ATOM 776 N N . GLN A 1 100 ? 5.869 -13.191 -12.689 1.00 58.72 100 GLN A N 1
ATOM 777 C CA . GLN A 1 100 ? 5.224 -13.464 -13.968 1.00 58.72 100 GLN A CA 1
ATOM 778 C C . GLN A 1 100 ? 6.322 -13.590 -15.023 1.00 58.72 100 GLN A C 1
ATOM 780 O O . GLN A 1 100 ? 7.040 -12.630 -15.310 1.00 58.72 100 GLN A O 1
ATOM 785 N N . VAL A 1 101 ? 6.478 -14.806 -15.531 1.00 54.75 101 VAL A N 1
ATOM 786 C CA . VAL A 1 101 ? 7.454 -15.173 -16.554 1.00 54.75 101 VAL A CA 1
ATOM 787 C C . VAL A 1 101 ? 6.689 -15.259 -17.874 1.00 54.75 101 VAL A C 1
ATOM 789 O O . VAL A 1 101 ? 5.646 -15.909 -17.921 1.00 54.75 101 VAL A O 1
ATOM 792 N N . ALA A 1 102 ? 7.128 -14.555 -18.921 1.00 56.28 102 ALA A N 1
ATOM 793 C CA . ALA A 1 102 ? 6.545 -14.747 -20.250 1.00 56.28 102 ALA A CA 1
ATOM 794 C C . ALA A 1 102 ? 6.945 -16.102 -20.841 1.00 56.28 102 ALA A C 1
ATOM 796 O O . ALA A 1 102 ? 7.908 -16.723 -20.401 1.00 56.28 102 ALA A O 1
ATOM 797 N N . ASN A 1 103 ? 6.249 -16.519 -21.902 1.00 53.91 103 ASN A N 1
ATOM 798 C CA . ASN A 1 103 ? 6.536 -17.756 -22.640 1.00 53.91 103 ASN A CA 1
ATOM 799 C C . ASN A 1 103 ? 7.992 -17.855 -23.146 1.00 53.91 103 ASN A C 1
ATOM 801 O O . ASN A 1 103 ? 8.460 -18.944 -23.451 1.00 53.91 103 ASN A O 1
ATOM 805 N N . ASN A 1 104 ? 8.714 -16.734 -23.224 1.00 65.31 104 ASN A N 1
ATOM 806 C CA . ASN A 1 104 ? 10.125 -16.644 -23.606 1.00 65.31 104 ASN A CA 1
ATOM 807 C C . ASN A 1 104 ? 11.085 -16.485 -22.405 1.00 65.31 104 ASN A C 1
ATOM 809 O O . ASN A 1 104 ? 12.209 -16.020 -22.580 1.00 65.31 104 ASN A O 1
ATOM 813 N N . ASN A 1 105 ? 10.649 -16.800 -21.184 1.00 54.53 105 ASN A N 1
ATOM 814 C CA . ASN A 1 105 ? 11.390 -16.602 -19.933 1.00 54.53 105 ASN A CA 1
ATOM 815 C C . ASN A 1 105 ? 11.785 -15.148 -19.604 1.00 54.53 105 ASN A C 1
ATOM 817 O O . ASN A 1 105 ? 12.475 -14.909 -18.611 1.00 54.53 105 ASN A O 1
ATOM 821 N N . ALA A 1 106 ? 11.313 -14.156 -20.366 1.00 54.88 106 ALA A N 1
ATOM 822 C CA . ALA A 1 106 ? 11.532 -12.752 -20.046 1.00 54.88 106 ALA A CA 1
ATOM 823 C C . ALA A 1 106 ? 10.565 -12.287 -18.945 1.00 54.88 106 ALA A C 1
ATOM 825 O O . ALA A 1 106 ? 9.369 -12.594 -18.960 1.00 54.88 106 ALA A O 1
ATOM 826 N N . GLN A 1 107 ? 11.063 -11.502 -17.989 1.00 55.09 107 GLN A N 1
ATOM 827 C CA . GLN A 1 107 ? 10.196 -10.805 -17.043 1.00 55.09 107 GLN A CA 1
ATOM 828 C C . GLN A 1 107 ? 9.545 -9.611 -17.762 1.00 55.09 107 GLN A C 1
ATOM 830 O O . GLN A 1 107 ? 10.208 -8.610 -18.014 1.00 55.09 107 GLN A O 1
ATOM 835 N N . VAL A 1 108 ? 8.250 -9.699 -18.080 1.00 58.97 108 VAL A N 1
ATOM 836 C CA . VAL A 1 108 ? 7.540 -8.638 -18.829 1.00 58.97 108 VAL A CA 1
ATOM 837 C C . VAL A 1 108 ? 7.274 -7.408 -17.961 1.00 58.97 108 VAL A C 1
ATOM 839 O O . VAL A 1 108 ? 7.365 -6.277 -18.426 1.00 58.97 108 VAL A O 1
ATOM 842 N N . CYS A 1 109 ? 6.946 -7.612 -16.683 1.00 71.69 109 CYS A N 1
ATOM 843 C CA . CYS A 1 109 ? 6.698 -6.527 -15.736 1.00 71.69 109 CYS A CA 1
ATOM 844 C C . CYS A 1 109 ? 6.915 -6.981 -14.284 1.00 71.69 109 CYS A C 1
ATOM 846 O O . CYS A 1 109 ? 7.069 -8.172 -13.994 1.00 71.69 109 CYS A O 1
ATOM 848 N N . ASN A 1 110 ? 6.957 -6.032 -13.345 1.00 83.38 110 ASN A N 1
ATOM 849 C CA . ASN A 1 110 ? 6.877 -6.382 -11.933 1.00 83.38 110 ASN A CA 1
ATOM 850 C C . ASN A 1 110 ? 5.414 -6.562 -11.546 1.00 83.38 110 ASN A C 1
ATOM 852 O O . ASN A 1 110 ? 4.578 -5.702 -11.833 1.00 83.38 110 ASN A O 1
ATOM 856 N N . VAL A 1 111 ? 5.137 -7.661 -10.852 1.00 88.06 111 VAL A N 1
ATOM 857 C CA . VAL A 1 111 ? 3.810 -7.972 -10.343 1.00 88.06 111 VAL A CA 1
ATOM 858 C C . VAL A 1 111 ? 3.863 -7.991 -8.824 1.00 88.06 111 VAL A C 1
ATOM 860 O O . VAL A 1 111 ? 4.614 -8.761 -8.228 1.00 88.06 111 VAL A O 1
ATOM 863 N N . TYR A 1 112 ? 3.068 -7.134 -8.198 1.00 91.88 112 TYR A N 1
ATOM 864 C CA . TYR A 1 112 ? 2.892 -7.091 -6.752 1.00 91.88 112 TYR A CA 1
ATOM 865 C C . TYR A 1 112 ? 1.422 -7.269 -6.415 1.00 91.88 112 TYR A C 1
ATOM 867 O O . TYR A 1 112 ? 0.563 -6.709 -7.090 1.00 91.88 112 TYR A O 1
ATOM 875 N N . ARG A 1 113 ? 1.130 -8.022 -5.359 1.00 90.75 113 ARG A N 1
ATOM 876 C CA . ARG A 1 113 ? -0.226 -8.201 -4.835 1.00 90.75 113 ARG A CA 1
ATOM 877 C C . ARG A 1 113 ? -0.271 -7.751 -3.381 1.00 90.75 113 ARG A C 1
ATOM 879 O O . ARG A 1 113 ? 0.652 -8.065 -2.627 1.00 90.75 113 ARG A O 1
ATOM 886 N N . PHE A 1 114 ? -1.327 -7.046 -2.982 1.00 92.06 114 PHE A N 1
ATOM 887 C CA . PHE A 1 114 ? -1.570 -6.781 -1.563 1.00 92.06 114 PHE A CA 1
ATOM 888 C C . PHE A 1 114 ? -1.864 -8.084 -0.830 1.00 92.06 114 PHE A C 1
ATOM 890 O O . PHE A 1 114 ? -2.642 -8.919 -1.293 1.00 92.06 114 PHE A O 1
ATOM 897 N N . THR A 1 115 ? -1.203 -8.284 0.304 1.00 89.38 115 THR A N 1
ATOM 898 C CA . THR A 1 115 ? -1.348 -9.527 1.059 1.00 89.38 115 THR A CA 1
ATOM 899 C C . THR A 1 115 ? -2.740 -9.623 1.676 1.00 89.38 115 THR A C 1
ATOM 901 O O . THR A 1 115 ? -3.354 -8.615 2.037 1.00 89.38 115 THR A O 1
ATOM 904 N N . THR A 1 116 ? -3.249 -10.844 1.839 1.00 84.56 116 THR A N 1
ATOM 905 C CA . THR A 1 116 ? -4.544 -11.063 2.499 1.00 84.56 116 THR A CA 1
ATOM 906 C C . THR A 1 116 ? -4.528 -10.540 3.933 1.00 84.56 116 THR A C 1
ATOM 908 O O . THR A 1 116 ? -5.534 -10.017 4.402 1.00 84.56 116 THR A O 1
ATOM 911 N N . GLN A 1 117 ? -3.371 -10.593 4.600 1.00 82.94 117 GLN A N 1
ATOM 912 C CA . GLN A 1 117 ? -3.155 -10.036 5.932 1.00 82.94 117 GLN A CA 1
ATOM 913 C C . GLN A 1 117 ? -3.326 -8.514 5.951 1.00 82.94 117 GLN A C 1
ATOM 915 O O . GLN A 1 117 ? -4.024 -7.989 6.818 1.00 82.94 117 GLN A O 1
ATOM 920 N N . PHE A 1 118 ? -2.736 -7.800 4.989 1.00 89.81 118 PHE A N 1
ATOM 921 C CA . PHE A 1 118 ? -2.886 -6.349 4.903 1.00 89.81 118 PHE A CA 1
ATOM 922 C C . PHE A 1 118 ? -4.326 -5.945 4.562 1.00 89.81 118 PHE A C 1
ATOM 924 O O . PHE A 1 118 ? -4.869 -5.032 5.181 1.00 89.81 118 PHE A O 1
ATOM 931 N N . LEU A 1 119 ? -4.981 -6.660 3.642 1.00 89.25 119 LEU A N 1
ATOM 932 C CA . LEU A 1 119 ? -6.397 -6.436 3.327 1.00 89.25 119 LEU A CA 1
ATOM 933 C C . LEU A 1 119 ? -7.297 -6.702 4.545 1.00 89.25 119 LEU A C 1
ATOM 935 O O . LEU A 1 119 ? -8.229 -5.946 4.807 1.00 89.25 119 LEU A O 1
ATOM 939 N N . HIS A 1 120 ? -6.989 -7.729 5.334 1.00 83.56 120 HIS A N 1
ATOM 940 C CA . HIS A 1 120 ? -7.719 -8.030 6.562 1.00 83.56 120 HIS A CA 1
ATOM 941 C C . HIS A 1 120 ? -7.539 -6.938 7.627 1.00 83.56 120 HIS A C 1
ATOM 943 O O . HIS A 1 120 ? -8.518 -6.498 8.227 1.00 83.56 120 HIS A O 1
ATOM 949 N N . PHE A 1 121 ? -6.317 -6.434 7.811 1.00 87.88 121 PHE A N 1
ATOM 950 C CA . PHE A 1 121 ? -6.049 -5.282 8.674 1.00 87.88 121 PHE A CA 1
ATOM 951 C C . PHE A 1 121 ? -6.928 -4.072 8.310 1.00 87.88 121 PHE A C 1
ATOM 953 O O . PHE A 1 121 ? -7.524 -3.451 9.194 1.00 87.88 121 PHE A O 1
ATOM 960 N N . ILE A 1 122 ? -7.056 -3.768 7.013 1.00 90.56 122 ILE A N 1
ATOM 961 C CA . ILE A 1 122 ? -7.923 -2.689 6.520 1.00 90.56 122 ILE A CA 1
ATOM 962 C C . ILE A 1 122 ? -9.382 -2.966 6.876 1.00 90.56 122 ILE A C 1
ATOM 964 O O . ILE A 1 122 ? -10.061 -2.084 7.399 1.00 90.56 122 ILE A O 1
ATOM 968 N N . HIS A 1 123 ? -9.854 -4.187 6.618 1.00 87.06 123 HIS A N 1
ATOM 969 C CA . HIS A 1 123 ? -11.229 -4.584 6.898 1.00 87.06 123 HIS A CA 1
ATOM 970 C C . HIS A 1 123 ? -11.592 -4.386 8.375 1.00 87.06 123 HIS A C 1
ATOM 972 O O . HIS A 1 123 ? -12.558 -3.688 8.677 1.00 87.06 123 HIS A O 1
ATOM 978 N N . VAL A 1 124 ? -10.767 -4.904 9.290 1.00 84.50 124 VAL A N 1
ATOM 979 C CA . VAL A 1 124 ? -10.980 -4.775 10.741 1.00 84.50 124 VAL A CA 1
ATOM 980 C C . VAL A 1 124 ? -10.958 -3.312 11.175 1.00 84.50 124 VAL A C 1
ATOM 982 O O . VAL A 1 124 ? -11.817 -2.875 11.942 1.00 84.50 124 VAL A O 1
ATOM 985 N N . ALA A 1 125 ? -10.013 -2.519 10.664 1.00 87.75 125 ALA A N 1
ATOM 986 C CA . ALA A 1 125 ? -9.968 -1.096 10.971 1.00 87.75 125 ALA A CA 1
ATOM 987 C C . ALA A 1 125 ? -11.236 -0.372 10.499 1.00 87.75 125 ALA A C 1
ATOM 989 O O . ALA A 1 125 ? -11.801 0.425 11.250 1.00 87.75 125 ALA A O 1
ATOM 990 N N . MET A 1 126 ? -11.711 -0.674 9.289 1.00 87.19 126 MET A N 1
ATOM 991 C CA . MET A 1 126 ? -12.939 -0.103 8.742 1.00 87.19 126 MET A CA 1
ATOM 992 C C . MET A 1 126 ? -14.185 -0.520 9.521 1.00 87.19 126 MET A C 1
ATOM 994 O O . MET A 1 126 ? -15.043 0.323 9.769 1.00 87.19 126 MET A O 1
ATOM 998 N N . GLU A 1 127 ? -14.281 -1.780 9.937 1.00 85.12 127 GLU A N 1
ATOM 999 C CA . GLU A 1 127 ? -15.406 -2.286 10.723 1.00 85.12 127 GLU A CA 1
ATOM 1000 C C . GLU A 1 127 ? -15.473 -1.615 12.102 1.00 85.12 127 GLU A C 1
ATOM 1002 O O . GLU A 1 127 ? -16.518 -1.089 12.494 1.00 85.12 127 GLU A O 1
ATOM 1007 N N . ILE A 1 128 ? -14.343 -1.555 12.817 1.00 82.75 128 ILE A N 1
ATOM 1008 C CA . ILE A 1 128 ? -14.250 -0.887 14.123 1.00 82.75 128 ILE A CA 1
ATOM 1009 C C . ILE A 1 128 ? -14.559 0.605 13.977 1.00 82.75 128 ILE A C 1
ATOM 1011 O O . ILE A 1 128 ? -15.329 1.157 14.764 1.00 82.75 128 ILE A O 1
ATOM 1015 N N . GLY A 1 129 ? -13.986 1.260 12.965 1.00 83.88 129 GLY A N 1
ATOM 1016 C CA . GLY A 1 129 ? -14.251 2.669 12.702 1.00 83.88 129 GLY A CA 1
ATOM 1017 C C . GLY A 1 129 ? -15.718 2.925 12.365 1.00 83.88 129 GLY A C 1
ATOM 1018 O O . GLY A 1 129 ? -16.298 3.864 12.901 1.00 83.88 129 GLY A O 1
ATOM 1019 N N . GLY A 1 130 ? -16.349 2.053 11.574 1.00 83.69 130 GLY A N 1
ATOM 1020 C CA . GLY A 1 130 ? -17.775 2.118 11.253 1.00 83.69 130 GLY A CA 1
ATOM 1021 C C . GLY A 1 130 ? -18.663 2.036 12.495 1.00 83.69 130 GLY A C 1
ATOM 1022 O O . GLY A 1 130 ? -19.528 2.892 12.676 1.00 83.69 130 GLY A O 1
ATOM 1023 N N . LYS A 1 131 ? -18.387 1.089 13.405 1.00 80.69 131 LYS A N 1
ATOM 1024 C CA . LYS A 1 131 ? -19.083 0.972 14.705 1.00 80.69 131 LYS A CA 1
ATOM 1025 C C . LYS A 1 131 ? -18.903 2.212 15.592 1.00 80.69 131 LYS A C 1
ATOM 1027 O O . LYS A 1 131 ? -19.749 2.490 16.432 1.00 80.69 131 LYS A O 1
ATOM 1032 N N . GLN A 1 132 ? -17.821 2.966 15.397 1.00 79.38 132 GLN A N 1
ATOM 1033 C CA . GLN A 1 132 ? -17.509 4.199 16.130 1.00 79.38 132 GLN A CA 1
ATOM 1034 C C . GLN A 1 132 ? -17.915 5.483 15.379 1.00 79.38 132 GLN A C 1
ATOM 1036 O O . GLN A 1 132 ? -17.587 6.579 15.830 1.00 79.38 132 GLN A O 1
ATOM 1041 N N . GLY A 1 133 ? -18.589 5.381 14.226 1.00 80.75 133 GLY A N 1
ATOM 1042 C CA . GLY A 1 133 ? -18.976 6.539 13.409 1.00 80.75 133 GLY A CA 1
ATOM 1043 C C . GLY A 1 133 ? -17.805 7.261 12.721 1.00 80.75 133 GLY A C 1
ATOM 1044 O O . GLY A 1 133 ? -17.951 8.396 12.264 1.00 80.75 133 GLY A O 1
ATOM 1045 N N . ILE A 1 134 ? -16.633 6.629 12.632 1.00 81.31 134 ILE A N 1
ATOM 1046 C CA . ILE A 1 134 ? -15.419 7.193 12.034 1.00 81.31 134 ILE A CA 1
ATOM 1047 C C . ILE A 1 134 ? -15.442 6.993 10.515 1.00 81.31 134 ILE A C 1
ATOM 1049 O O . ILE A 1 134 ? -15.483 5.871 10.011 1.00 81.31 134 ILE A O 1
ATOM 1053 N N . LYS A 1 135 ? -15.339 8.098 9.766 1.00 79.56 135 LYS A N 1
ATOM 1054 C CA . LYS A 1 135 ? -15.207 8.082 8.301 1.00 79.56 135 LYS A CA 1
ATOM 1055 C C . LYS A 1 135 ? -13.734 8.125 7.882 1.00 79.56 135 LYS A C 1
ATOM 1057 O O . LYS A 1 135 ? -13.042 9.108 8.141 1.00 79.56 135 LYS A O 1
ATOM 1062 N N . PHE A 1 136 ? -13.282 7.114 7.140 1.00 78.00 136 PHE A N 1
ATOM 1063 C CA . PHE A 1 136 ? -11.927 7.021 6.564 1.00 78.00 136 PHE A CA 1
ATOM 1064 C C . PHE A 1 136 ? -11.756 7.853 5.282 1.00 78.00 136 PHE A C 1
ATOM 1066 O O . PHE A 1 136 ? -11.154 7.405 4.313 1.00 78.00 136 PHE A O 1
ATOM 1073 N N . ALA A 1 137 ? -12.326 9.058 5.262 1.00 70.50 137 ALA A N 1
ATOM 1074 C CA . ALA A 1 137 ? -12.172 9.996 4.151 1.00 70.50 137 ALA A CA 1
ATOM 1075 C C . ALA A 1 137 ? -10.965 10.924 4.355 1.00 70.50 137 ALA A C 1
ATOM 1077 O O . ALA A 1 137 ? -10.314 11.307 3.392 1.00 70.50 137 ALA A O 1
ATOM 1078 N N . ASN A 1 138 ? -10.645 11.251 5.615 1.00 72.00 138 ASN A N 1
ATOM 1079 C CA . ASN A 1 138 ? -9.608 12.216 5.974 1.00 72.00 138 ASN A CA 1
ATOM 1080 C C . ASN A 1 138 ? -8.649 11.634 7.019 1.00 72.00 138 ASN A C 1
ATOM 1082 O O . ASN A 1 138 ? -9.065 10.944 7.951 1.00 72.00 138 ASN A O 1
ATOM 1086 N N . ALA A 1 139 ? -7.363 11.978 6.914 1.00 71.25 139 ALA A N 1
ATOM 1087 C CA . ALA A 1 139 ? -6.302 11.530 7.822 1.00 71.25 139 ALA A CA 1
ATOM 1088 C C . ALA A 1 139 ? -6.297 12.299 9.156 1.00 71.25 139 ALA A C 1
ATOM 1090 O O . ALA A 1 139 ? -5.273 12.844 9.581 1.00 71.25 139 ALA A O 1
ATOM 1091 N N . THR A 1 140 ? -7.455 12.358 9.813 1.00 79.31 140 THR A N 1
ATOM 1092 C CA . THR A 1 140 ? -7.624 13.027 11.104 1.00 79.31 140 THR A CA 1
ATOM 1093 C C . THR A 1 140 ? -6.833 12.311 12.200 1.00 79.31 140 THR A C 1
ATOM 1095 O O . THR A 1 140 ? -6.464 11.139 12.075 1.00 79.31 140 THR A O 1
ATOM 1098 N N . LYS A 1 141 ? -6.581 13.013 13.311 1.00 81.88 141 LYS A N 1
ATOM 1099 C CA . LYS A 1 141 ? -5.899 12.443 14.484 1.00 81.88 141 LYS A CA 1
ATOM 1100 C C . LYS A 1 141 ? -6.585 11.159 14.969 1.00 81.88 141 LYS A C 1
ATOM 1102 O O . LYS A 1 141 ? -5.898 10.173 15.214 1.00 81.88 141 LYS A O 1
ATOM 1107 N N . LEU A 1 142 ? -7.919 11.156 15.016 1.00 82.00 142 LEU A N 1
ATOM 1108 C CA . LEU A 1 142 ? -8.728 10.001 15.418 1.00 82.00 142 LEU A CA 1
ATOM 1109 C C . LEU A 1 142 ? -8.529 8.799 14.486 1.00 82.00 142 LEU A C 1
ATOM 1111 O O . LEU A 1 142 ? -8.301 7.690 14.960 1.00 82.00 142 LEU A O 1
ATOM 1115 N N . VAL A 1 143 ? -8.544 9.019 13.167 1.00 84.44 143 VAL A N 1
ATOM 1116 C CA . VAL A 1 143 ? -8.338 7.942 12.186 1.00 84.44 143 VAL A CA 1
ATOM 1117 C C . VAL A 1 143 ? -6.934 7.351 12.312 1.00 84.44 143 VAL A C 1
ATOM 1119 O O . VAL A 1 143 ? -6.783 6.133 12.371 1.00 84.44 143 VAL A O 1
ATOM 1122 N N . LYS A 1 144 ? -5.900 8.194 12.433 1.00 85.19 144 LYS A N 1
ATOM 1123 C CA . LYS A 1 144 ? -4.516 7.728 12.631 1.00 85.19 144 LYS A CA 1
ATOM 1124 C C . LYS A 1 144 ? -4.351 6.939 13.934 1.00 85.19 144 LYS A C 1
ATOM 1126 O O . LYS A 1 144 ? -3.661 5.923 13.944 1.00 85.19 144 LYS A O 1
ATOM 1131 N N . GLN A 1 145 ? -4.994 7.378 15.018 1.00 84.88 145 GLN A N 1
ATOM 1132 C CA . GLN A 1 145 ? -4.979 6.675 16.305 1.00 84.88 145 GLN A CA 1
ATOM 1133 C C . GLN A 1 145 ? -5.652 5.303 16.216 1.00 84.88 145 GLN A C 1
ATOM 1135 O O . GLN A 1 145 ? -5.092 4.325 16.707 1.00 84.88 145 GLN A O 1
ATOM 1140 N N . LEU A 1 146 ? -6.807 5.215 15.551 1.00 86.00 146 LEU A N 1
ATOM 1141 C CA . LEU A 1 146 ? -7.494 3.946 15.324 1.00 86.00 146 LEU A CA 1
ATOM 1142 C C . LEU A 1 146 ? -6.625 2.979 14.510 1.00 86.00 146 LEU A C 1
ATOM 1144 O O . LEU A 1 146 ? -6.417 1.846 14.935 1.00 86.00 146 LEU A O 1
ATOM 1148 N N . ILE A 1 147 ? -6.069 3.439 13.385 1.00 89.06 147 ILE A N 1
ATOM 1149 C CA . ILE A 1 147 ? -5.171 2.644 12.532 1.00 89.06 147 ILE A CA 1
ATOM 1150 C C . ILE A 1 147 ? -3.979 2.122 13.338 1.00 89.06 147 ILE A C 1
ATOM 1152 O O . ILE A 1 147 ? -3.660 0.939 13.255 1.00 89.06 147 ILE A O 1
ATOM 1156 N N . SER A 1 148 ? -3.358 2.979 14.152 1.00 86.75 148 SER A N 1
ATOM 1157 C CA . SER A 1 148 ? -2.243 2.594 15.022 1.00 86.75 148 SER A CA 1
ATOM 1158 C C . SER A 1 148 ? -2.647 1.529 16.051 1.00 86.75 148 SER A C 1
ATOM 1160 O O . SER A 1 148 ? -1.947 0.532 16.208 1.00 86.75 148 SER A O 1
ATOM 1162 N N . LYS A 1 149 ? -3.809 1.681 16.705 1.00 83.94 149 LYS A N 1
ATOM 1163 C CA . LYS A 1 149 ? -4.319 0.716 17.698 1.00 83.94 149 LYS A CA 1
ATOM 1164 C C . LYS A 1 149 ? -4.613 -0.646 17.066 1.00 83.94 149 LYS A C 1
ATOM 1166 O O . LYS A 1 149 ? -4.222 -1.671 17.617 1.00 83.94 149 LYS A O 1
ATOM 1171 N N . VAL A 1 150 ? -5.267 -0.660 15.902 1.00 84.31 150 VAL A N 1
ATOM 1172 C CA . VAL A 1 150 ? -5.556 -1.901 15.167 1.00 84.31 150 VAL A CA 1
ATOM 1173 C C . VAL A 1 150 ? -4.258 -2.545 14.694 1.00 84.31 150 VAL A C 1
ATOM 1175 O O . VAL A 1 150 ? -4.067 -3.737 14.890 1.00 84.31 150 VAL A O 1
ATOM 1178 N N . ARG A 1 151 ? -3.318 -1.767 14.155 1.00 85.19 151 ARG A N 1
ATOM 1179 C CA . ARG A 1 151 ? -2.002 -2.282 13.773 1.00 85.19 151 ARG A CA 1
ATOM 1180 C C . ARG A 1 151 ? -1.292 -2.942 14.958 1.00 85.19 151 ARG A C 1
ATOM 1182 O O . ARG A 1 151 ? -0.841 -4.072 14.825 1.00 85.19 151 ARG A O 1
ATOM 1189 N N . TYR A 1 152 ? -1.232 -2.268 16.105 1.00 81.88 152 TYR A N 1
ATOM 1190 C CA . TYR A 1 152 ? -0.592 -2.800 17.310 1.00 81.88 152 TYR A CA 1
ATOM 1191 C C . TYR A 1 152 ? -1.222 -4.123 17.767 1.00 81.88 152 TYR A C 1
ATOM 1193 O O . TYR A 1 152 ? -0.508 -5.047 18.154 1.00 81.88 152 TYR A O 1
ATOM 1201 N N . PHE A 1 153 ? -2.548 -4.260 17.661 1.00 75.25 153 PHE A N 1
ATOM 1202 C CA . PHE A 1 153 ? -3.229 -5.529 17.930 1.00 75.25 153 PHE A CA 1
ATOM 1203 C C . PHE A 1 153 ? -2.736 -6.662 17.011 1.00 75.25 153 PHE A C 1
ATOM 1205 O O . PHE A 1 153 ? -2.418 -7.747 17.495 1.00 75.25 153 PHE A O 1
ATOM 1212 N N . PHE A 1 154 ? -2.593 -6.404 15.708 1.00 70.69 154 PHE A N 1
ATOM 1213 C CA . PHE A 1 154 ? -2.052 -7.381 14.753 1.00 70.69 154 PHE A CA 1
ATOM 1214 C C . PHE A 1 154 ? -0.540 -7.638 14.924 1.00 70.69 154 PHE A C 1
ATOM 1216 O O . PHE A 1 154 ? -0.029 -8.639 14.433 1.00 70.69 154 PHE A O 1
ATOM 1223 N N . GLU A 1 155 ? 0.195 -6.750 15.594 1.00 72.44 155 GLU A N 1
ATOM 1224 C CA . GLU A 1 155 ? 1.607 -6.963 15.940 1.00 72.44 155 GLU A CA 1
ATOM 1225 C C . GLU A 1 155 ? 1.782 -7.811 17.212 1.00 72.44 155 GLU A C 1
ATOM 1227 O O . GLU A 1 155 ? 2.766 -8.539 17.322 1.00 72.44 155 GLU A O 1
ATOM 1232 N N . THR A 1 156 ? 0.847 -7.727 18.168 1.00 67.56 156 THR A N 1
ATOM 1233 C CA . THR A 1 156 ? 1.014 -8.271 19.532 1.00 67.56 156 THR A CA 1
ATOM 1234 C C . THR A 1 156 ? 0.112 -9.455 19.879 1.00 67.56 156 THR A C 1
ATOM 1236 O O . THR A 1 156 ? 0.554 -10.350 20.593 1.00 67.56 156 THR A O 1
ATOM 1239 N N . GLY A 1 157 ? -1.133 -9.490 19.392 1.00 52.75 157 GLY A N 1
ATOM 1240 C CA . GLY A 1 157 ? -2.129 -10.511 19.754 1.00 52.75 157 GLY A CA 1
ATOM 1241 C C . GLY A 1 157 ? -2.160 -11.734 18.834 1.00 52.75 157 GLY A C 1
ATOM 1242 O O . GLY A 1 157 ? -2.734 -12.760 19.187 1.00 52.75 157 GLY A O 1
ATOM 1243 N N . ASN A 1 158 ? -1.558 -11.635 17.649 1.00 48.03 158 ASN A N 1
ATOM 1244 C CA . ASN A 1 158 ? -1.446 -12.712 16.669 1.00 48.03 158 ASN A CA 1
ATOM 1245 C C . ASN A 1 158 ? -0.292 -12.328 15.728 1.00 48.03 158 ASN A C 1
ATOM 1247 O O . ASN A 1 158 ? -0.468 -11.356 15.001 1.00 48.03 158 ASN A O 1
ATOM 1251 N N . PRO A 1 159 ? 0.895 -12.967 15.768 1.00 46.62 159 PRO A N 1
ATOM 1252 C CA . PRO A 1 159 ? 2.104 -12.454 15.120 1.00 46.62 159 PRO A CA 1
ATOM 1253 C C . PRO A 1 159 ? 2.005 -12.572 13.590 1.00 46.62 159 PRO A C 1
ATOM 1255 O O . PRO A 1 159 ? 2.584 -13.455 12.966 1.00 46.62 159 PRO A O 1
ATOM 1258 N N . LEU A 1 160 ? 1.264 -11.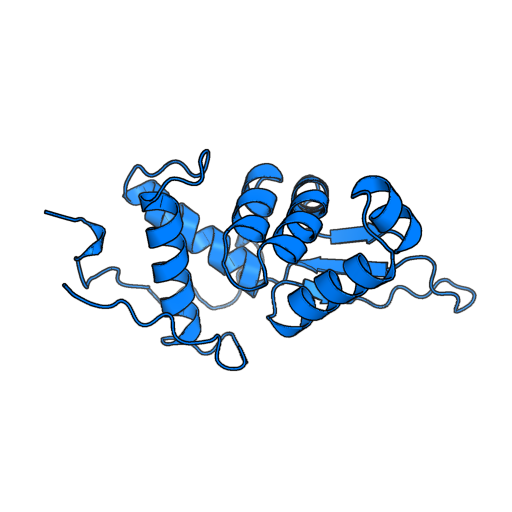654 12.970 1.00 44.62 160 LEU A N 1
ATOM 1259 C CA . LEU A 1 160 ? 1.070 -11.537 11.522 1.00 44.62 160 LEU A CA 1
ATOM 1260 C C . LEU A 1 160 ? 2.224 -10.797 10.841 1.00 44.62 160 LEU A C 1
ATOM 1262 O O . LEU A 1 160 ? 2.236 -10.614 9.626 1.00 44.62 160 LEU A O 1
ATOM 1266 N N . PHE A 1 161 ? 3.227 -10.416 11.625 1.00 44.28 161 PHE A N 1
ATOM 1267 C CA . PHE A 1 161 ? 4.342 -9.620 11.184 1.00 44.28 161 PHE A CA 1
ATOM 1268 C C . PHE A 1 161 ? 5.634 -10.111 11.836 1.00 44.28 161 PHE A C 1
ATOM 1270 O O . PHE A 1 161 ? 5.845 -9.933 13.032 1.00 44.28 161 PHE A O 1
ATOM 1277 N N . LYS A 1 162 ? 6.593 -10.581 11.032 1.00 39.56 162 LYS A N 1
ATOM 1278 C CA . LYS A 1 162 ? 8.008 -10.342 11.363 1.00 39.56 162 LYS A CA 1
ATOM 1279 C C . LYS A 1 162 ? 8.328 -8.881 11.033 1.00 39.56 162 LYS A C 1
ATOM 1281 O O . LYS A 1 162 ? 9.148 -8.588 10.168 1.00 39.56 162 LYS A O 1
ATOM 1286 N N . LEU A 1 163 ? 7.630 -7.948 11.679 1.00 41.78 163 LEU A N 1
ATOM 1287 C CA . LEU A 1 163 ? 8.018 -6.548 11.663 1.00 41.78 163 LEU A CA 1
ATOM 1288 C C . LEU A 1 163 ? 9.281 -6.471 12.509 1.00 41.78 163 LEU A C 1
ATOM 1290 O O . LEU A 1 163 ? 9.242 -6.588 13.732 1.00 41.78 163 LEU A O 1
ATOM 1294 N N . ASN A 1 164 ? 10.428 -6.327 11.848 1.00 37.91 164 ASN A N 1
ATOM 1295 C CA . ASN A 1 164 ? 11.621 -5.886 12.552 1.00 37.91 164 ASN A CA 1
ATOM 1296 C C . ASN A 1 164 ? 11.256 -4.597 13.279 1.00 37.91 164 ASN A C 1
ATOM 1298 O O . ASN A 1 164 ? 10.783 -3.661 12.637 1.00 37.91 164 ASN A O 1
ATOM 1302 N N . LYS A 1 165 ? 11.446 -4.620 14.602 1.00 37.91 165 LYS A N 1
ATOM 1303 C CA . LYS A 1 165 ? 11.174 -3.549 15.562 1.00 37.91 165 LYS A CA 1
ATOM 1304 C C . LYS A 1 165 ? 11.223 -2.178 14.879 1.00 37.91 165 LYS A C 1
ATOM 1306 O O . LYS A 1 165 ? 12.305 -1.663 14.602 1.00 37.91 165 LYS A O 1
ATOM 1311 N N . SER A 1 166 ? 10.053 -1.601 14.591 1.00 36.97 166 SER A N 1
ATOM 1312 C CA . SER A 1 166 ? 9.980 -0.173 14.283 1.00 36.97 166 SER A CA 1
ATOM 1313 C C . SER A 1 166 ? 10.575 0.589 15.474 1.00 36.97 166 SER A C 1
ATOM 1315 O O . SER A 1 166 ? 10.419 0.137 16.613 1.00 36.97 166 SER A O 1
ATOM 1317 N N . PRO A 1 167 ? 11.252 1.729 15.249 1.00 35.34 167 PRO A N 1
ATOM 1318 C CA . PRO A 1 167 ? 11.755 2.538 16.345 1.00 35.34 167 PRO A CA 1
ATOM 1319 C C . PRO A 1 167 ? 10.581 2.892 17.258 1.00 35.34 167 PRO A C 1
ATOM 1321 O O . PRO A 1 167 ? 9.571 3.425 16.797 1.00 35.34 167 PRO A O 1
ATOM 1324 N N . MET A 1 168 ? 10.703 2.552 18.541 1.00 32.47 168 MET A N 1
ATOM 1325 C CA . MET A 1 168 ? 9.758 2.967 19.571 1.00 32.47 168 MET A CA 1
ATOM 1326 C C . MET A 1 168 ? 9.580 4.485 19.491 1.00 32.47 168 MET A C 1
ATOM 1328 O O . MET A 1 168 ? 10.501 5.236 19.813 1.00 32.47 168 MET A O 1
ATOM 1332 N N . PHE A 1 169 ? 8.388 4.944 19.112 1.00 33.03 169 PHE A N 1
ATOM 1333 C CA . PHE A 1 169 ? 7.965 6.294 19.456 1.00 33.03 169 PHE A CA 1
ATOM 1334 C C . PHE A 1 169 ? 7.759 6.317 20.970 1.00 33.03 169 PHE A C 1
ATOM 1336 O O . PHE A 1 169 ? 6.733 5.862 21.474 1.00 33.03 169 PHE A O 1
ATOM 1343 N N . LYS A 1 170 ? 8.756 6.818 21.705 1.00 30.77 170 LYS A N 1
ATOM 1344 C CA . LYS A 1 170 ? 8.567 7.221 23.098 1.00 30.77 170 LYS A CA 1
ATOM 1345 C C . LYS A 1 170 ? 7.572 8.381 23.094 1.00 30.77 170 LYS A C 1
ATOM 1347 O O . LYS A 1 170 ? 7.917 9.494 22.705 1.00 30.77 170 LYS A O 1
ATOM 1352 N N . MET A 1 171 ? 6.324 8.117 23.476 1.00 29.27 171 MET A N 1
ATOM 1353 C CA . MET A 1 171 ? 5.434 9.185 23.922 1.00 29.27 171 MET A CA 1
ATOM 1354 C C . MET A 1 171 ? 5.994 9.690 25.247 1.00 29.27 171 MET A C 1
ATOM 1356 O O . MET A 1 171 ? 5.858 9.026 26.270 1.00 29.27 171 MET A O 1
ATOM 1360 N N . ASN A 1 172 ? 6.664 10.838 25.209 1.00 32.62 172 ASN A N 1
ATOM 1361 C CA . ASN A 1 172 ? 6.956 11.585 26.421 1.00 32.62 172 ASN A CA 1
ATOM 1362 C C . ASN A 1 172 ? 5.625 12.092 26.977 1.00 32.62 172 ASN A C 1
ATOM 1364 O O . ASN A 1 172 ? 4.935 12.885 26.337 1.00 32.62 172 ASN A O 1
ATOM 1368 N N . SER A 1 173 ? 5.261 11.583 28.146 1.00 35.06 173 SER A N 1
ATOM 1369 C CA . SER A 1 173 ? 4.262 12.169 29.026 1.00 35.06 173 SER A CA 1
ATOM 1370 C C . SER A 1 173 ? 4.860 13.409 29.690 1.00 35.06 173 SER A C 1
ATOM 1372 O O . SER A 1 173 ? 5.790 13.283 30.489 1.00 35.06 173 SER A O 1
ATOM 1374 N N . GLN A 1 174 ? 4.328 14.578 29.348 1.00 34.41 174 GLN A N 1
ATOM 1375 C CA . GLN A 1 174 ? 4.296 15.759 30.206 1.00 34.41 174 GLN A CA 1
ATOM 1376 C C . GLN A 1 174 ? 2.854 16.249 30.257 1.00 34.41 174 GLN A C 1
ATOM 1378 O O . GLN A 1 174 ? 2.194 16.202 29.191 1.00 34.41 174 GLN A O 1
#